Protein AF-A0AAV2RDG3-F1 (afdb_monomer)

Structure (mmCIF, N/CA/C/O backbone):
data_AF-A0AAV2RDG3-F1
#
_entry.id   AF-A0AAV2RDG3-F1
#
loop_
_atom_site.group_PDB
_atom_site.id
_atom_site.type_symbol
_atom_site.label_atom_id
_atom_site.label_alt_id
_atom_site.label_comp_id
_atom_site.label_asym_id
_atom_site.label_entity_id
_atom_site.label_seq_id
_atom_site.pdbx_PDB_ins_code
_atom_site.Cartn_x
_atom_site.Cartn_y
_atom_site.Cartn_z
_atom_site.occupancy
_atom_site.B_iso_or_equ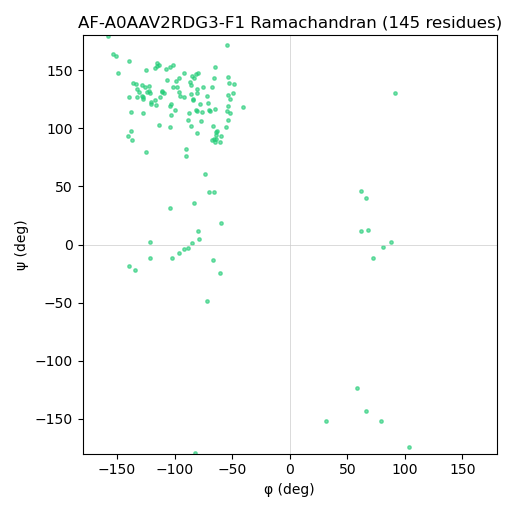iv
_atom_site.auth_seq_id
_atom_site.auth_comp_id
_atom_site.auth_asym_id
_atom_site.auth_atom_id
_atom_site.pdbx_PDB_model_num
ATOM 1 N N . ALA A 1 1 ? -19.981 11.344 8.506 1.00 60.53 1 ALA A N 1
ATOM 2 C CA . ALA A 1 1 ? -18.794 11.373 9.383 1.00 60.53 1 ALA A CA 1
ATOM 3 C C . ALA A 1 1 ? -17.659 12.028 8.612 1.00 60.53 1 ALA A C 1
ATOM 5 O O . ALA A 1 1 ? -17.519 11.731 7.431 1.00 60.53 1 ALA A O 1
ATOM 6 N N . ILE A 1 2 ? -16.917 12.947 9.229 1.00 52.47 2 ILE A N 1
ATOM 7 C CA . ILE A 1 2 ? -15.730 13.548 8.608 1.00 52.47 2 ILE A CA 1
ATOM 8 C C . ILE A 1 2 ? -14.665 12.451 8.560 1.00 52.47 2 ILE A C 1
ATOM 10 O O . ILE A 1 2 ? -14.271 11.947 9.609 1.00 52.47 2 ILE A O 1
ATOM 14 N N . LYS A 1 3 ? -14.255 12.039 7.359 1.00 72.75 3 LYS A N 1
ATOM 15 C CA . LYS A 1 3 ? -13.116 11.135 7.189 1.00 72.75 3 LYS A CA 1
ATOM 16 C C . LYS A 1 3 ? -11.847 11.956 7.354 1.00 72.75 3 LYS A C 1
ATOM 18 O O . LYS A 1 3 ? -11.656 12.937 6.638 1.00 72.75 3 LYS A O 1
ATOM 23 N N . PHE A 1 4 ? -11.017 11.591 8.323 1.00 73.50 4 PHE A N 1
ATOM 24 C CA . PHE A 1 4 ? -9.703 12.195 8.475 1.00 73.50 4 PHE A CA 1
ATOM 25 C C . PHE A 1 4 ? -8.723 11.413 7.607 1.00 73.50 4 PHE A C 1
ATOM 27 O O . PHE A 1 4 ? -8.480 10.234 7.867 1.00 73.50 4 PHE A O 1
ATOM 34 N N . THR A 1 5 ? -8.204 12.064 6.566 1.00 86.06 5 THR A N 1
ATOM 35 C CA . THR A 1 5 ? -7.186 11.482 5.693 1.00 86.06 5 THR A CA 1
ATOM 36 C C . THR A 1 5 ? -5.836 12.095 6.021 1.00 86.06 5 THR A C 1
ATOM 38 O O . THR A 1 5 ? -5.649 13.304 5.882 1.00 86.06 5 THR A O 1
ATOM 41 N N . ARG A 1 6 ? -4.886 11.261 6.444 1.00 87.94 6 ARG A N 1
ATOM 42 C CA . ARG A 1 6 ? -3.472 11.646 6.555 1.00 87.94 6 ARG A CA 1
ATOM 43 C C . ARG A 1 6 ? -2.731 11.141 5.331 1.00 87.94 6 ARG A C 1
ATOM 45 O O . ARG A 1 6 ? -2.985 10.023 4.895 1.00 87.94 6 ARG A O 1
ATOM 52 N N . GLU A 1 7 ? -1.804 11.932 4.808 1.00 88.38 7 GLU A N 1
ATOM 53 C CA . GLU A 1 7 ? -0.936 11.512 3.707 1.00 88.38 7 GLU A CA 1
ATOM 54 C C . GLU A 1 7 ? 0.499 11.350 4.209 1.00 88.38 7 GLU A C 1
ATOM 56 O O . GLU A 1 7 ? 1.021 12.203 4.928 1.00 88.38 7 GLU A O 1
ATOM 61 N N . LEU A 1 8 ? 1.111 10.220 3.868 1.00 86.50 8 LEU A N 1
ATOM 62 C CA . LEU A 1 8 ? 2.479 9.868 4.213 1.00 86.50 8 LEU A CA 1
ATOM 63 C C . LEU A 1 8 ? 3.263 9.623 2.925 1.00 86.50 8 LEU A C 1
ATOM 65 O O . LEU A 1 8 ? 2.845 8.856 2.056 1.00 86.50 8 LEU A O 1
ATOM 69 N N . TYR A 1 9 ? 4.428 10.251 2.829 1.00 83.75 9 TYR A N 1
ATOM 70 C CA . TYR A 1 9 ? 5.301 10.148 1.667 1.00 83.75 9 TYR A CA 1
ATOM 71 C C . TYR A 1 9 ? 6.491 9.239 1.967 1.00 83.75 9 TYR A C 1
ATOM 73 O O . TYR A 1 9 ? 6.940 9.156 3.113 1.00 83.75 9 TYR A O 1
ATOM 81 N N . CYS A 1 10 ? 7.037 8.617 0.920 1.00 77.44 10 CYS A N 1
ATOM 82 C CA . CYS A 1 10 ? 8.238 7.766 0.928 1.00 77.44 10 CYS A CA 1
ATOM 83 C C . CYS A 1 10 ? 9.549 8.556 1.161 1.00 77.44 10 CYS A C 1
ATOM 85 O O . CYS A 1 10 ? 10.535 8.414 0.451 1.00 77.44 10 CYS A O 1
ATOM 87 N N . LEU A 1 11 ? 9.520 9.459 2.132 1.00 69.88 11 LEU A N 1
ATOM 88 C CA . LEU A 1 11 ? 10.647 10.235 2.656 1.00 69.88 11 LEU A CA 1
ATOM 89 C C . LEU A 1 11 ? 10.557 10.340 4.183 1.00 69.88 11 LEU A C 1
ATOM 91 O O . LEU A 1 11 ? 11.546 10.632 4.849 1.00 69.88 11 LEU A O 1
ATOM 95 N N . ALA A 1 12 ? 9.370 10.096 4.747 1.00 60.62 12 ALA A N 1
ATOM 96 C CA . ALA A 1 12 ? 9.211 9.871 6.166 1.00 60.62 12 ALA A CA 1
ATOM 97 C C . ALA A 1 12 ? 9.587 8.413 6.457 1.00 60.62 12 ALA A C 1
ATOM 99 O O . ALA A 1 12 ? 9.072 7.510 5.803 1.00 60.62 12 ALA A O 1
ATOM 100 N N . ASN A 1 13 ? 10.439 8.194 7.456 1.00 65.56 13 ASN A N 1
ATOM 101 C CA . ASN A 1 13 ? 10.487 6.934 8.195 1.00 65.56 13 ASN A CA 1
ATOM 102 C C . ASN A 1 13 ? 9.521 7.082 9.373 1.00 65.56 13 ASN A C 1
ATOM 104 O O . ASN A 1 13 ? 9.954 7.505 10.447 1.00 65.56 13 ASN A O 1
ATOM 108 N N . PRO A 1 14 ? 8.205 6.874 9.195 1.00 69.31 14 PRO A N 1
ATOM 109 C CA . PRO A 1 14 ? 7.313 6.940 10.329 1.00 69.31 14 PRO A CA 1
ATOM 110 C C . PRO A 1 14 ? 7.609 5.763 11.257 1.00 69.31 14 PRO A C 1
ATOM 112 O O . PRO A 1 14 ? 7.710 4.614 10.821 1.00 69.31 14 PRO A O 1
ATOM 115 N N . ASP A 1 15 ? 7.676 6.052 12.555 1.00 78.75 15 ASP A N 1
ATOM 116 C CA . ASP A 1 15 ? 7.453 5.038 13.580 1.00 78.75 15 ASP A CA 1
ATOM 117 C C . ASP A 1 15 ? 6.097 4.343 13.351 1.00 78.75 15 ASP A C 1
ATOM 119 O O . ASP A 1 15 ? 5.283 4.769 12.526 1.00 78.75 15 ASP A O 1
ATOM 123 N N . ASN A 1 16 ? 5.828 3.280 14.112 1.00 89.88 16 ASN A N 1
ATOM 124 C CA . ASN A 1 16 ? 4.566 2.537 14.061 1.00 89.88 16 ASN A CA 1
ATOM 125 C C . ASN A 1 16 ? 3.338 3.458 13.916 1.00 89.88 16 ASN A C 1
ATOM 127 O O . ASN A 1 16 ? 3.027 4.274 14.787 1.00 89.88 16 ASN A O 1
ATOM 131 N N . ILE A 1 17 ? 2.613 3.286 12.817 1.00 93.50 17 ILE A N 1
ATOM 132 C CA . ILE A 1 17 ? 1.436 4.061 12.456 1.00 93.50 17 ILE A CA 1
ATOM 133 C C . ILE A 1 17 ? 0.224 3.387 13.081 1.00 93.50 17 ILE A C 1
ATOM 135 O O . ILE A 1 17 ? -0.224 2.334 12.627 1.00 93.50 17 ILE A O 1
ATOM 139 N N . ILE A 1 18 ? -0.326 4.004 14.120 1.00 94.56 18 ILE A N 1
ATOM 140 C CA . ILE A 1 18 ? -1.552 3.510 14.745 1.00 94.56 18 ILE A CA 1
ATOM 141 C C . ILE A 1 18 ? -2.759 3.983 13.933 1.00 94.56 18 ILE A C 1
ATOM 143 O O . ILE A 1 18 ? -3.020 5.183 13.874 1.00 94.56 18 ILE A O 1
ATOM 147 N N . LEU A 1 19 ? -3.500 3.046 13.343 1.00 93.62 19 LEU A N 1
ATOM 148 C CA . LEU A 1 19 ? -4.769 3.310 12.665 1.00 93.62 19 LEU A CA 1
ATOM 149 C C . LEU A 1 19 ? -5.923 3.286 13.671 1.00 93.62 19 LEU A C 1
ATOM 151 O O . LEU A 1 19 ? -6.071 2.334 14.442 1.00 93.62 19 LEU A O 1
ATOM 155 N N . ASN A 1 20 ? -6.759 4.324 13.650 1.00 91.94 20 ASN A N 1
ATOM 156 C CA . ASN A 1 20 ? -7.977 4.396 14.457 1.00 91.94 20 ASN A CA 1
ATOM 157 C C . ASN A 1 20 ? -9.230 4.079 13.619 1.00 91.94 20 ASN A C 1
ATOM 159 O O . ASN A 1 20 ? -9.237 4.309 12.408 1.00 91.94 20 ASN A O 1
ATOM 163 N N . PRO A 1 21 ? -10.327 3.594 14.235 1.00 90.06 21 PRO A N 1
ATOM 164 C CA . PRO A 1 21 ? -11.593 3.413 13.527 1.00 90.06 21 PRO A CA 1
ATOM 165 C C . PRO A 1 21 ? -12.059 4.699 12.832 1.00 90.06 21 PRO A C 1
ATOM 167 O O . PRO A 1 21 ? -12.136 5.755 13.458 1.00 90.06 21 PRO A O 1
ATOM 170 N N . GLY A 1 22 ? -12.379 4.599 11.539 1.00 88.19 22 GLY A N 1
ATOM 171 C CA . GLY A 1 22 ? -12.804 5.733 10.708 1.00 88.19 22 GLY A CA 1
ATOM 172 C C . GLY A 1 22 ? -11.670 6.610 10.158 1.00 88.19 22 GLY A C 1
ATOM 173 O O . GLY A 1 22 ? -11.956 7.541 9.404 1.00 88.19 22 GLY A O 1
ATOM 174 N N . GLU A 1 23 ? -10.413 6.322 10.504 1.00 92.06 23 GLU A N 1
ATOM 175 C CA . GLU A 1 23 ? -9.233 6.956 9.914 1.00 92.06 23 GLU A CA 1
ATOM 176 C C . GLU A 1 23 ? -8.854 6.271 8.596 1.00 92.06 23 GLU A C 1
ATOM 178 O O . GLU A 1 23 ? -8.947 5.048 8.457 1.00 92.06 23 GLU A O 1
ATOM 183 N N . GLU A 1 24 ? -8.394 7.072 7.638 1.00 93.88 24 GLU A N 1
ATOM 184 C CA . GLU A 1 24 ? -7.782 6.590 6.405 1.00 93.88 24 GLU A CA 1
ATOM 185 C C . GLU A 1 24 ? -6.388 7.205 6.285 1.00 93.88 24 GLU A C 1
ATOM 187 O O . GLU A 1 24 ? -6.203 8.414 6.436 1.00 93.88 24 GLU A O 1
ATOM 192 N N . ILE A 1 25 ? -5.387 6.378 6.004 1.00 94.06 25 ILE A N 1
ATOM 193 C CA . ILE A 1 25 ? -4.023 6.846 5.780 1.00 94.06 25 ILE A CA 1
ATOM 194 C C . ILE A 1 25 ? -3.642 6.521 4.353 1.00 94.06 25 ILE A C 1
ATOM 196 O O . ILE A 1 25 ? -3.622 5.362 3.944 1.00 94.06 25 ILE A O 1
ATOM 200 N N . ARG A 1 26 ? -3.322 7.561 3.597 1.00 93.44 26 ARG A N 1
ATOM 201 C CA . ARG A 1 26 ? -2.815 7.441 2.244 1.00 93.44 26 ARG A CA 1
ATOM 202 C C . ARG A 1 26 ? -1.293 7.411 2.280 1.00 93.44 26 ARG A C 1
ATOM 204 O O . ARG A 1 26 ? -0.673 8.296 2.859 1.00 93.44 26 ARG A O 1
ATOM 211 N N . ILE A 1 27 ? -0.699 6.405 1.656 1.00 91.56 27 ILE A N 1
ATOM 212 C CA . ILE A 1 27 ? 0.741 6.320 1.410 1.00 91.56 27 ILE A CA 1
ATOM 213 C C . ILE A 1 27 ? 0.994 6.479 -0.085 1.00 91.56 27 ILE A C 1
ATOM 215 O O . ILE A 1 27 ? 0.324 5.843 -0.905 1.00 91.56 27 ILE A O 1
ATOM 219 N N . THR A 1 28 ? 1.946 7.334 -0.448 1.00 88.19 28 THR A N 1
ATOM 220 C CA . THR A 1 28 ? 2.290 7.573 -1.853 1.00 88.19 28 THR A CA 1
ATOM 221 C C . THR A 1 28 ? 3.795 7.695 -2.047 1.00 88.19 28 THR A C 1
ATOM 223 O O . THR A 1 28 ? 4.549 8.071 -1.142 1.00 88.19 28 THR A O 1
ATOM 226 N N . THR A 1 29 ? 4.242 7.452 -3.276 1.00 82.25 29 THR A N 1
ATOM 227 C CA . THR A 1 29 ? 5.532 7.985 -3.723 1.00 82.25 29 THR A CA 1
ATOM 228 C C . THR A 1 29 ? 5.464 9.519 -3.777 1.00 82.25 29 THR A C 1
ATOM 230 O O . THR A 1 29 ? 4.415 10.073 -4.133 1.00 82.25 29 THR A O 1
ATOM 233 N N . PRO A 1 30 ? 6.535 10.243 -3.423 1.00 69.06 30 PRO A N 1
ATOM 234 C CA . PRO A 1 30 ? 6.631 11.673 -3.684 1.00 69.06 30 PRO A CA 1
ATOM 235 C C . PRO A 1 30 ? 6.393 11.976 -5.171 1.00 69.06 30 PRO A C 1
ATOM 237 O O . PRO A 1 30 ? 6.735 11.181 -6.041 1.00 69.06 30 PRO A O 1
ATOM 240 N N . GLY A 1 31 ? 5.748 13.104 -5.481 1.00 61.88 31 GLY A N 1
ATOM 241 C CA . GLY A 1 31 ? 5.472 13.498 -6.874 1.00 61.88 31 GLY A CA 1
ATOM 242 C C . GLY A 1 31 ? 4.462 12.614 -7.620 1.00 61.88 31 GLY A C 1
ATOM 243 O O . GLY A 1 31 ? 4.325 12.701 -8.841 1.00 61.88 31 GLY A O 1
ATOM 244 N N . TYR A 1 32 ? 3.736 11.750 -6.913 1.00 61.19 32 TYR A N 1
ATOM 245 C CA . TYR A 1 32 ? 2.685 10.923 -7.491 1.00 61.19 32 TYR A CA 1
ATOM 246 C C . TYR A 1 32 ? 1.671 11.778 -8.298 1.00 61.19 32 TYR A C 1
ATOM 248 O O . TYR A 1 32 ? 1.112 12.748 -7.788 1.00 61.19 32 TYR A O 1
ATOM 256 N N . LYS A 1 33 ? 1.464 11.420 -9.579 1.00 55.34 33 LYS A N 1
ATOM 257 C CA . LYS A 1 33 ? 0.729 12.146 -10.654 1.00 55.34 33 LYS A CA 1
ATOM 258 C C . LYS A 1 33 ? 1.382 13.399 -11.260 1.00 55.34 33 LYS A C 1
ATOM 260 O O . LYS A 1 33 ? 0.916 13.832 -12.311 1.00 55.34 33 LYS A O 1
ATOM 265 N N . THR A 1 34 ? 2.456 13.951 -10.694 1.00 50.44 34 THR A N 1
ATOM 266 C CA . THR A 1 34 ? 3.218 15.054 -11.320 1.00 50.44 34 THR A CA 1
ATOM 267 C C . THR A 1 34 ? 4.447 14.578 -12.103 1.00 50.44 34 THR A C 1
ATOM 269 O O . THR A 1 34 ? 5.050 15.369 -12.829 1.00 50.44 34 THR A O 1
ATOM 272 N N . TYR A 1 35 ? 4.787 13.285 -12.027 1.00 47.66 35 TYR A N 1
ATOM 273 C CA . TYR A 1 35 ? 5.837 12.658 -12.834 1.00 47.66 35 TYR A CA 1
ATOM 274 C C . TYR A 1 35 ? 5.464 12.603 -14.329 1.00 47.66 35 TYR A C 1
ATOM 276 O O . TYR A 1 35 ? 4.896 11.635 -14.829 1.00 47.66 35 TYR A O 1
ATOM 284 N N . SER A 1 36 ? 5.838 13.654 -15.061 1.00 41.22 36 SER A N 1
ATOM 285 C CA . SER A 1 36 ? 6.340 13.512 -16.429 1.00 41.22 36 SER A CA 1
ATOM 286 C C . SER A 1 36 ? 7.772 13.002 -16.300 1.00 41.22 36 SER A C 1
ATOM 288 O O . SER A 1 36 ? 8.612 13.706 -15.740 1.00 41.22 36 SER A O 1
ATOM 290 N N . ALA A 1 37 ? 8.036 11.778 -16.751 1.00 38.75 37 ALA A N 1
ATOM 291 C CA . ALA A 1 37 ? 9.267 11.006 -16.548 1.00 38.75 37 ALA A CA 1
ATOM 292 C C . ALA A 1 37 ? 10.577 11.638 -17.091 1.00 38.75 37 ALA A C 1
ATOM 294 O O . ALA A 1 37 ? 11.559 10.941 -17.290 1.00 38.75 37 ALA A O 1
ATOM 295 N N . VAL A 1 38 ? 10.633 12.945 -17.372 1.00 37.81 38 VAL A N 1
ATOM 296 C CA . VAL A 1 38 ? 11.776 13.559 -18.071 1.00 37.81 38 VAL A CA 1
ATOM 297 C C . VAL A 1 38 ? 12.280 14.871 -17.449 1.00 37.81 38 VAL A C 1
ATOM 299 O O . VAL A 1 38 ? 13.434 15.223 -17.669 1.00 37.81 38 VAL A O 1
ATOM 302 N N . THR A 1 39 ? 11.499 15.618 -16.656 1.00 33.62 39 THR A N 1
ATOM 303 C CA . THR A 1 39 ? 11.820 17.056 -16.449 1.00 33.62 39 THR A CA 1
ATOM 304 C C . THR A 1 39 ? 12.080 17.555 -15.031 1.00 33.62 39 THR A C 1
ATOM 306 O O . THR A 1 39 ? 12.375 18.735 -14.871 1.00 33.62 39 THR A O 1
ATOM 309 N N . ALA A 1 40 ? 12.068 16.715 -14.002 1.00 37.81 40 ALA A N 1
ATOM 310 C CA . ALA A 1 40 ? 12.541 17.133 -12.682 1.00 37.81 40 ALA A CA 1
ATOM 311 C C . ALA A 1 40 ? 13.581 16.130 -12.207 1.00 37.81 40 ALA A C 1
ATOM 313 O O . ALA A 1 40 ? 13.250 14.973 -11.985 1.00 37.81 40 ALA A O 1
ATOM 314 N N . GLY A 1 41 ? 14.838 16.557 -12.082 1.00 40.44 41 GLY A N 1
ATOM 315 C CA . GLY A 1 41 ? 15.978 15.737 -11.663 1.00 40.44 41 GLY A CA 1
ATOM 316 C C . GLY A 1 41 ? 15.916 15.232 -10.214 1.00 40.44 41 GLY A C 1
ATOM 317 O O . GLY A 1 41 ? 16.920 15.301 -9.506 1.00 40.44 41 GLY A O 1
ATOM 318 N N . ASN A 1 42 ? 14.768 14.719 -9.770 1.00 42.44 42 ASN A N 1
ATOM 319 C CA . ASN A 1 42 ? 14.576 14.070 -8.485 1.00 42.44 42 ASN A CA 1
ATOM 320 C C . ASN A 1 42 ? 14.941 12.591 -8.600 1.00 42.44 42 ASN A C 1
ATOM 322 O O . ASN A 1 42 ? 14.221 11.756 -9.134 1.00 42.44 42 ASN A O 1
ATOM 326 N N . ARG A 1 43 ? 16.137 12.308 -8.096 1.00 50.78 43 ARG A N 1
ATOM 327 C CA . ARG A 1 43 ? 16.806 11.012 -8.051 1.00 50.78 43 ARG A CA 1
ATOM 328 C C . ARG A 1 43 ? 16.186 10.084 -6.992 1.00 50.78 43 ARG A C 1
ATOM 330 O O . ARG A 1 43 ? 16.899 9.654 -6.095 1.00 50.78 43 ARG A O 1
ATOM 337 N N . GLU A 1 44 ? 14.905 9.730 -7.083 1.00 56.12 44 GLU A N 1
ATOM 338 C CA . GLU A 1 44 ? 14.297 8.686 -6.215 1.00 56.12 44 GLU A CA 1
ATOM 339 C C . GLU A 1 44 ? 14.551 7.262 -6.739 1.00 56.12 44 GLU A C 1
ATOM 341 O O . GLU A 1 44 ? 13.742 6.335 -6.658 1.00 56.12 44 GLU A O 1
ATOM 346 N N . TYR A 1 45 ? 15.736 7.110 -7.304 1.00 66.19 45 TYR A N 1
ATOM 347 C CA . TYR A 1 45 ? 16.329 5.865 -7.717 1.00 66.19 45 TYR A CA 1
ATOM 348 C C . TYR A 1 45 ? 16.922 5.186 -6.485 1.00 66.19 45 TYR A C 1
ATOM 350 O O . TYR A 1 45 ? 17.660 5.824 -5.738 1.00 66.19 45 TYR A O 1
ATOM 358 N N . ASN A 1 46 ? 16.665 3.886 -6.309 1.00 75.06 46 ASN A N 1
ATOM 359 C CA . ASN A 1 46 ? 17.154 3.121 -5.155 1.00 75.06 46 ASN A CA 1
ATOM 360 C C . ASN A 1 46 ? 16.546 3.572 -3.810 1.00 75.06 46 ASN A C 1
ATOM 362 O O . ASN 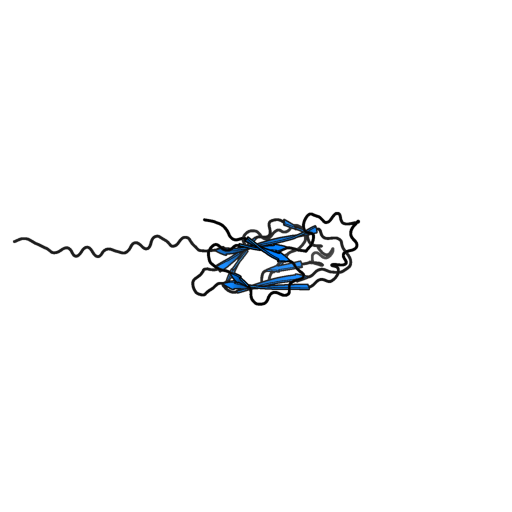A 1 46 ? 17.241 3.643 -2.795 1.00 75.06 46 ASN A O 1
ATOM 366 N N . THR A 1 47 ? 15.249 3.876 -3.807 1.00 80.00 47 THR A N 1
ATOM 367 C CA . THR A 1 47 ? 14.508 4.236 -2.596 1.00 80.00 47 THR A CA 1
ATOM 368 C C . THR A 1 47 ? 13.990 2.977 -1.902 1.00 80.00 47 THR A C 1
ATOM 370 O O . THR A 1 47 ? 13.513 2.042 -2.548 1.00 80.00 47 THR A O 1
ATOM 373 N N . SER A 1 48 ? 14.070 2.962 -0.572 1.00 87.38 48 SER A N 1
ATOM 374 C CA . SER A 1 48 ? 13.460 1.947 0.288 1.00 87.38 48 SER A CA 1
ATOM 375 C C . SER A 1 48 ? 12.631 2.658 1.346 1.00 87.38 48 SER A C 1
ATOM 377 O O . SER A 1 48 ? 13.164 3.518 2.043 1.00 87.38 48 SER A O 1
ATOM 379 N N . CYS A 1 49 ? 11.353 2.311 1.457 1.00 88.62 49 CYS A N 1
ATOM 380 C CA . CYS A 1 49 ? 10.453 2.877 2.459 1.00 88.62 49 CYS A CA 1
ATOM 381 C C . CYS A 1 49 ? 9.666 1.777 3.129 1.00 88.62 49 CYS A C 1
ATOM 383 O O . CYS A 1 49 ? 9.146 0.898 2.446 1.00 88.62 49 CYS A O 1
ATOM 385 N N . ASP A 1 50 ? 9.522 1.890 4.440 1.00 91.31 50 ASP A N 1
ATOM 386 C CA . ASP A 1 50 ? 8.817 0.918 5.253 1.00 91.31 50 ASP A CA 1
ATOM 387 C C . ASP A 1 50 ? 7.776 1.650 6.110 1.00 91.31 50 ASP A C 1
ATOM 389 O O . ASP A 1 50 ? 8.080 2.619 6.807 1.00 91.31 50 ASP A O 1
ATOM 393 N N . TRP A 1 51 ? 6.530 1.190 6.051 1.00 93.44 51 TRP A N 1
ATOM 3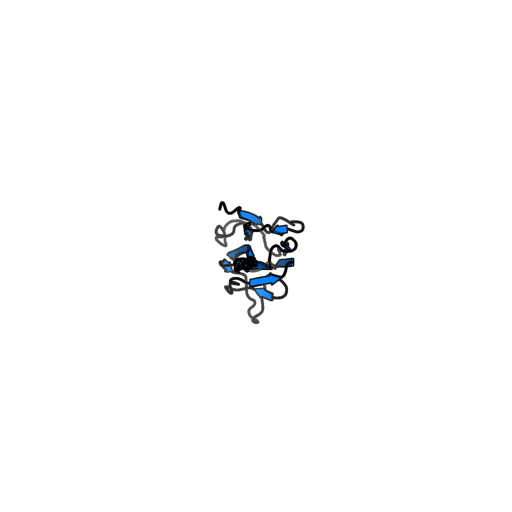94 C CA . TRP A 1 51 ? 5.423 1.672 6.869 1.00 93.44 51 TRP A CA 1
ATOM 395 C C . TRP A 1 51 ? 4.882 0.509 7.689 1.00 93.44 51 TRP A C 1
ATOM 397 O O . TRP A 1 51 ? 4.414 -0.486 7.139 1.00 93.44 51 TRP A O 1
ATOM 407 N N . ASN A 1 52 ? 4.906 0.653 9.010 1.00 94.69 52 ASN A N 1
ATOM 408 C CA . ASN A 1 52 ? 4.380 -0.349 9.929 1.00 94.69 52 ASN A CA 1
ATOM 409 C C . ASN A 1 52 ? 3.041 0.125 10.482 1.00 94.69 52 ASN A C 1
ATOM 411 O O . ASN A 1 52 ? 2.999 0.970 11.371 1.00 94.69 52 ASN A O 1
ATOM 415 N N . PHE A 1 53 ? 1.943 -0.401 9.952 1.00 95.38 53 PHE A N 1
ATOM 416 C CA . PHE A 1 53 ? 0.600 -0.117 10.439 1.00 95.38 53 PHE A CA 1
ATOM 417 C C . PHE A 1 53 ? 0.235 -1.049 11.587 1.00 95.38 53 PHE A C 1
ATOM 419 O O . PHE A 1 53 ? 0.457 -2.257 11.515 1.00 95.38 53 PHE A O 1
ATOM 426 N N . LYS A 1 54 ? -0.388 -0.494 12.625 1.00 96.19 54 LYS A N 1
ATOM 427 C CA . LYS A 1 54 ? -0.961 -1.252 13.737 1.00 96.19 54 LYS A CA 1
ATOM 428 C C . LYS A 1 54 ? -2.385 -0.791 14.007 1.00 96.19 54 LYS A C 1
ATOM 430 O O . LYS A 1 54 ? -2.652 0.402 14.135 1.00 96.19 54 LYS A O 1
ATOM 435 N N . ALA A 1 55 ? -3.295 -1.743 14.110 1.00 94.56 55 ALA A N 1
ATOM 436 C CA . ALA A 1 55 ? -4.637 -1.531 14.610 1.00 94.56 55 ALA A CA 1
ATOM 437 C C . ALA A 1 55 ? -4.596 -1.491 16.141 1.00 94.56 55 ALA A C 1
ATOM 439 O O . ALA A 1 55 ? -3.801 -2.188 16.778 1.00 94.56 55 ALA A O 1
ATOM 440 N N . LYS A 1 56 ? -5.481 -0.706 16.757 1.00 90.56 56 LYS A N 1
ATOM 441 C CA . LYS A 1 56 ? -5.719 -0.842 18.199 1.00 90.56 56 LYS A CA 1
ATOM 442 C C . LYS A 1 56 ? -6.341 -2.215 18.501 1.00 90.56 56 LYS A C 1
ATOM 444 O O . LYS A 1 56 ? -7.053 -2.749 17.642 1.00 90.56 56 LYS A O 1
ATOM 449 N N . PRO A 1 57 ? -6.138 -2.772 19.707 1.00 86.75 57 PRO A N 1
ATOM 450 C CA . PRO A 1 57 ? -6.881 -3.952 20.141 1.00 86.75 57 PRO A CA 1
ATOM 451 C C . PRO A 1 57 ? -8.385 -3.772 19.894 1.00 86.75 57 PRO A C 1
ATOM 453 O O . PRO A 1 57 ? -8.913 -2.676 20.084 1.00 86.75 57 PRO A O 1
ATOM 456 N N . ASP A 1 58 ? -9.039 -4.825 19.405 1.00 86.56 58 ASP A N 1
ATOM 457 C CA . ASP A 1 58 ? -10.485 -4.884 19.137 1.00 86.56 58 ASP A CA 1
ATOM 458 C C . ASP A 1 58 ? -11.026 -3.890 18.086 1.00 86.56 58 ASP A C 1
ATOM 460 O O . ASP A 1 58 ? -12.237 -3.735 17.939 1.00 86.56 58 ASP A O 1
ATOM 464 N N . SER A 1 59 ? -10.153 -3.224 17.320 1.00 88.81 59 SER A N 1
ATOM 465 C CA . SER A 1 59 ? -10.562 -2.215 16.323 1.00 88.81 59 SER A CA 1
ATOM 466 C C . SER A 1 59 ? -10.792 -2.757 14.903 1.00 88.81 59 SER A C 1
ATOM 468 O O . SER A 1 59 ? -11.252 -2.018 14.032 1.00 88.81 59 SER A O 1
ATOM 470 N N . GLY A 1 60 ? -10.533 -4.049 14.685 1.00 90.81 60 GLY A N 1
ATOM 471 C CA . GLY A 1 60 ? -10.688 -4.736 13.401 1.00 90.81 60 GLY A CA 1
ATOM 472 C C . GLY A 1 60 ? -9.362 -4.995 12.684 1.00 90.81 60 GLY A C 1
ATOM 473 O O . GLY A 1 60 ? -8.283 -4.758 13.228 1.00 90.81 60 GLY A O 1
ATOM 474 N N . ASN A 1 61 ? -9.461 -5.507 11.456 1.00 94.88 61 ASN A N 1
ATOM 475 C CA . ASN A 1 61 ? -8.294 -5.811 10.631 1.00 94.88 61 ASN A CA 1
ATOM 476 C C . ASN A 1 61 ? -7.921 -4.621 9.748 1.00 94.88 61 ASN A C 1
ATOM 478 O O . ASN A 1 61 ? -8.792 -3.896 9.266 1.00 94.88 61 ASN A O 1
ATOM 482 N N . ILE A 1 62 ? -6.635 -4.449 9.465 1.00 95.69 62 ILE A N 1
ATOM 483 C CA . ILE A 1 62 ? -6.169 -3.433 8.522 1.00 95.69 62 ILE A CA 1
ATOM 484 C C . ILE A 1 62 ? -6.474 -3.913 7.105 1.00 95.69 62 ILE A C 1
ATOM 486 O O . ILE A 1 62 ? -6.251 -5.068 6.759 1.00 95.69 62 ILE A O 1
ATOM 490 N N . THR A 1 63 ? -6.994 -3.029 6.265 1.00 95.81 63 THR A N 1
ATOM 491 C CA . THR A 1 63 ? -7.183 -3.265 4.835 1.00 95.81 63 THR A CA 1
ATOM 492 C C . THR A 1 63 ? -6.449 -2.203 4.046 1.00 95.81 63 THR A C 1
ATOM 494 O O . THR A 1 63 ? -6.499 -1.021 4.384 1.00 95.81 63 THR A O 1
ATOM 497 N N . ILE A 1 64 ? -5.757 -2.636 2.996 1.00 95.69 64 ILE A N 1
ATOM 498 C CA . ILE A 1 64 ? -4.993 -1.765 2.110 1.00 95.69 64 ILE A CA 1
ATOM 499 C C . ILE A 1 64 ? -5.501 -1.929 0.686 1.00 95.69 64 ILE A C 1
ATOM 501 O O . ILE A 1 64 ? -5.654 -3.042 0.183 1.00 95.69 64 ILE A O 1
ATOM 505 N N . THR A 1 65 ? -5.749 -0.804 0.026 1.00 94.75 65 THR A N 1
ATOM 506 C CA . THR A 1 65 ? -6.101 -0.756 -1.392 1.00 94.75 65 THR A CA 1
ATOM 507 C C . THR A 1 65 ? -5.156 0.178 -2.122 1.00 94.75 65 THR A C 1
ATOM 509 O O . THR A 1 65 ? -4.887 1.272 -1.638 1.00 94.75 65 THR A O 1
ATOM 512 N N . CYS A 1 66 ? -4.669 -0.228 -3.287 1.00 93.38 66 CYS A N 1
ATOM 513 C CA . CYS A 1 66 ? -3.773 0.571 -4.116 1.00 93.38 66 CYS A CA 1
ATOM 514 C C . CYS A 1 66 ? -4.381 0.696 -5.514 1.00 93.38 66 CYS A C 1
ATOM 516 O O . CYS A 1 66 ? -3.989 -0.058 -6.396 1.00 93.38 66 CYS A O 1
ATOM 518 N N . PRO A 1 67 ? -5.366 1.590 -5.719 1.00 89.88 67 PRO A N 1
ATOM 519 C CA . PRO A 1 67 ? -6.067 1.708 -7.002 1.00 89.88 67 PRO A CA 1
ATOM 520 C C . PRO A 1 67 ? -5.181 2.216 -8.141 1.00 89.88 67 PRO A C 1
ATOM 522 O O . PRO A 1 67 ? -5.592 2.175 -9.290 1.00 89.88 67 PRO A O 1
ATOM 525 N N . ASP A 1 68 ? -4.006 2.744 -7.813 1.00 88.19 68 ASP A N 1
ATOM 526 C CA . ASP A 1 68 ? -3.066 3.266 -8.779 1.00 88.19 68 ASP A CA 1
ATOM 527 C C . ASP A 1 68 ? -1.653 2.807 -8.384 1.00 88.19 68 ASP A C 1
ATOM 529 O O . ASP A 1 68 ? -0.960 3.490 -7.620 1.00 88.19 68 ASP A O 1
ATOM 533 N N . LEU A 1 69 ? -1.224 1.646 -8.875 1.00 89.31 69 LEU A N 1
ATOM 534 C CA . LEU A 1 69 ? 0.131 1.129 -8.726 1.00 89.31 69 LEU A CA 1
ATOM 535 C C . LEU A 1 69 ? 0.744 0.925 -10.111 1.00 89.31 69 LEU A C 1
ATOM 537 O O . LEU A 1 69 ? 0.228 0.192 -10.951 1.00 89.31 69 LEU A O 1
ATOM 541 N N . TYR A 1 70 ? 1.878 1.579 -10.360 1.00 89.75 70 TYR A N 1
ATOM 542 C CA . TYR A 1 70 ? 2.658 1.319 -11.559 1.00 89.75 70 TYR A CA 1
ATOM 543 C C . TYR A 1 70 ? 4.156 1.342 -11.272 1.00 89.75 70 TYR A C 1
ATOM 545 O O . TYR A 1 70 ? 4.811 2.385 -11.315 1.00 89.75 70 TYR A O 1
ATOM 553 N N . LEU A 1 71 ? 4.680 0.148 -10.994 1.00 88.56 71 LEU A N 1
ATOM 554 C CA . LEU A 1 71 ? 6.086 -0.107 -10.681 1.00 88.56 71 LEU A CA 1
ATOM 555 C C . LEU A 1 71 ? 6.731 -0.983 -11.759 1.00 88.56 71 LEU A C 1
ATOM 557 O O . LEU A 1 71 ? 6.043 -1.729 -12.457 1.00 88.56 71 LEU A O 1
ATOM 561 N N . HIS A 1 72 ? 8.052 -0.920 -11.896 1.00 88.19 72 HIS A N 1
ATOM 562 C CA . HIS A 1 72 ? 8.764 -1.637 -12.943 1.00 88.19 72 HIS A CA 1
ATOM 563 C C . HIS A 1 72 ? 8.778 -3.153 -12.688 1.00 88.19 72 HIS A C 1
ATOM 565 O O . HIS A 1 72 ? 9.289 -3.639 -11.675 1.00 88.19 72 HIS A O 1
ATOM 571 N N . SER A 1 73 ? 8.240 -3.913 -13.639 1.00 90.25 73 SER A N 1
ATOM 572 C CA . SER A 1 73 ? 8.394 -5.368 -13.695 1.00 90.25 73 SER A CA 1
ATOM 573 C C . SER A 1 73 ? 9.698 -5.737 -14.396 1.00 90.25 73 SER A C 1
ATOM 575 O O . SER A 1 73 ? 10.106 -5.078 -15.348 1.00 90.25 73 SER A O 1
ATOM 577 N N . SER A 1 74 ? 10.331 -6.814 -13.947 1.00 87.88 74 SER A N 1
ATOM 578 C CA . SER A 1 74 ? 11.532 -7.360 -14.572 1.00 87.88 74 SER A CA 1
ATOM 579 C C . SER A 1 74 ? 11.169 -8.226 -15.796 1.00 87.88 74 SER A C 1
ATOM 581 O O . SER A 1 74 ? 10.133 -8.898 -15.772 1.00 87.88 74 SER A O 1
ATOM 583 N N . PRO A 1 75 ? 11.999 -8.262 -16.861 1.00 86.44 75 PRO A N 1
ATOM 584 C CA . PRO A 1 75 ? 11.741 -9.074 -18.057 1.00 86.44 75 PRO A CA 1
ATOM 585 C C . PRO A 1 75 ? 11.638 -10.586 -17.809 1.00 86.44 75 PRO A C 1
ATOM 587 O O . PRO A 1 75 ? 11.006 -11.293 -18.586 1.00 86.44 75 PRO A O 1
ATOM 590 N N . ASP A 1 76 ? 12.248 -11.084 -16.733 1.00 90.44 76 ASP A N 1
AT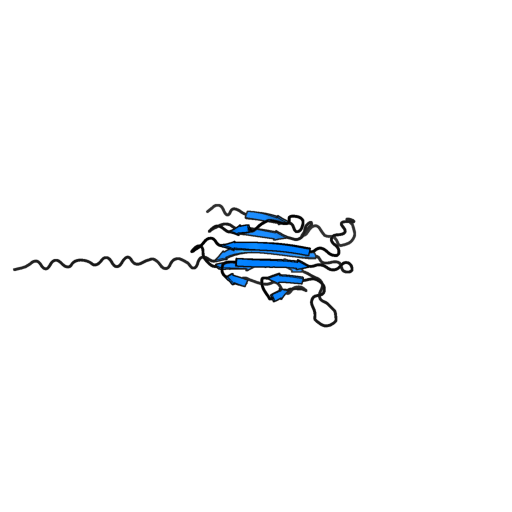OM 591 C CA . ASP A 1 76 ? 12.190 -12.489 -16.304 1.00 90.44 76 ASP A CA 1
ATOM 592 C C . ASP A 1 76 ? 10.880 -12.858 -15.577 1.00 90.44 76 ASP A C 1
ATOM 594 O O . ASP A 1 76 ? 10.728 -13.978 -15.094 1.00 90.44 76 ASP A O 1
ATOM 598 N N . GLY A 1 77 ? 9.926 -11.924 -15.498 1.00 85.19 77 GLY A N 1
ATOM 599 C CA . GLY A 1 77 ? 8.648 -12.103 -14.811 1.00 85.19 77 GLY A CA 1
ATOM 600 C C . GLY A 1 77 ? 8.685 -11.756 -13.321 1.00 85.19 77 GLY A C 1
ATOM 601 O O . GLY A 1 77 ? 7.668 -11.897 -12.641 1.00 85.19 77 GLY A O 1
ATOM 602 N N . GLY A 1 78 ? 9.824 -11.291 -12.799 1.00 90.12 78 GLY A N 1
ATOM 603 C CA . GLY A 1 78 ? 9.949 -10.787 -11.433 1.00 90.12 78 GLY A CA 1
ATOM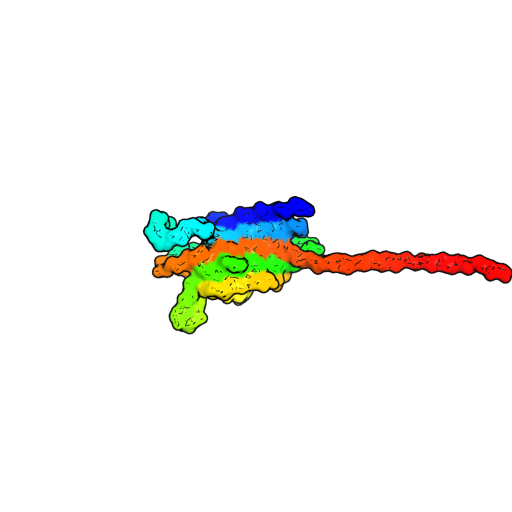 604 C C . GLY A 1 78 ? 9.494 -9.334 -11.259 1.00 90.12 78 GLY A C 1
ATOM 605 O O . GLY A 1 78 ? 9.101 -8.643 -12.199 1.00 90.12 78 GLY A O 1
ATOM 606 N N . CYS A 1 79 ? 9.605 -8.832 -10.029 1.00 91.56 79 CYS A N 1
ATOM 607 C CA . CYS A 1 79 ? 9.456 -7.408 -9.733 1.00 91.56 79 CYS A CA 1
ATOM 608 C C . CYS A 1 79 ? 10.830 -6.778 -9.503 1.00 91.56 79 CYS A C 1
ATOM 610 O O . CYS A 1 79 ? 11.479 -7.081 -8.499 1.00 91.56 79 CYS A O 1
ATOM 612 N N . ALA A 1 80 ? 11.258 -5.914 -10.423 1.00 89.56 80 ALA A N 1
ATOM 613 C CA . ALA A 1 80 ? 12.473 -5.121 -10.257 1.00 89.56 80 ALA A CA 1
ATOM 614 C C . ALA A 1 80 ? 12.249 -4.030 -9.201 1.00 89.56 80 ALA A C 1
ATOM 616 O O . ALA A 1 80 ? 13.005 -3.942 -8.234 1.00 89.56 80 ALA A O 1
ATOM 617 N N . ASP A 1 81 ? 11.134 -3.310 -9.339 1.00 90.62 81 ASP A N 1
ATOM 618 C CA . ASP A 1 81 ? 10.574 -2.437 -8.314 1.00 90.62 81 ASP A CA 1
ATOM 619 C C . ASP A 1 81 ? 9.337 -3.108 -7.740 1.00 90.62 81 ASP A C 1
ATOM 621 O O . ASP A 1 81 ? 8.571 -3.737 -8.471 1.00 90.62 81 ASP A O 1
ATOM 625 N N . TRP A 1 82 ? 9.117 -2.989 -6.438 1.00 92.81 82 TRP A N 1
ATOM 626 C CA . 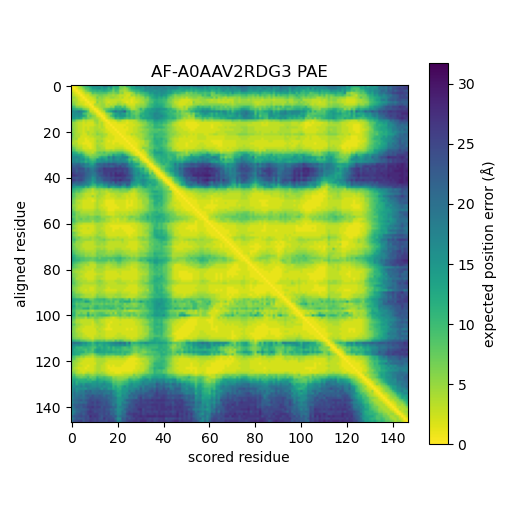TRP A 1 82 ? 7.981 -3.642 -5.807 1.00 92.81 82 TRP A CA 1
ATOM 627 C C . TRP A 1 82 ? 7.442 -2.876 -4.613 1.00 92.81 82 TRP A C 1
ATOM 629 O O . TRP A 1 82 ? 8.182 -2.276 -3.836 1.00 92.81 82 TRP A O 1
ATOM 639 N N . LEU A 1 83 ? 6.130 -2.992 -4.442 1.00 93.94 83 LEU A N 1
ATOM 640 C CA . LEU A 1 83 ? 5.432 -2.708 -3.201 1.00 93.94 83 LEU A CA 1
ATOM 641 C C . LEU A 1 83 ? 5.085 -4.044 -2.546 1.00 93.94 83 LEU A C 1
ATOM 643 O O . LEU A 1 83 ? 4.400 -4.868 -3.146 1.00 93.94 83 LEU A O 1
ATOM 647 N N . ALA A 1 84 ? 5.560 -4.289 -1.335 1.00 94.88 84 ALA A N 1
ATOM 648 C CA . ALA A 1 84 ? 5.160 -5.433 -0.537 1.00 94.88 84 ALA A CA 1
ATOM 649 C C . ALA A 1 84 ? 4.054 -5.023 0.431 1.00 94.88 84 ALA A C 1
ATOM 651 O O . ALA A 1 84 ? 4.194 -4.029 1.138 1.00 94.88 84 ALA A O 1
ATOM 652 N N . LEU A 1 85 ? 2.982 -5.812 0.474 1.00 95.06 85 LEU A N 1
ATOM 653 C CA . LEU A 1 85 ? 1.954 -5.748 1.509 1.00 95.06 85 LEU A CA 1
ATOM 654 C C . LEU A 1 85 ? 2.041 -7.059 2.301 1.00 95.06 85 LEU A C 1
ATOM 656 O O . LEU A 1 85 ? 1.647 -8.120 1.803 1.00 95.06 85 LEU A O 1
ATOM 660 N N . GLY A 1 86 ? 2.644 -7.013 3.490 1.00 91.12 86 GLY A N 1
ATOM 661 C CA . GLY A 1 86 ? 3.071 -8.214 4.209 1.00 91.12 86 GLY A CA 1
ATOM 662 C C . GLY A 1 86 ? 4.064 -9.041 3.381 1.00 91.12 86 GLY A C 1
ATOM 663 O O . GLY A 1 86 ? 5.091 -8.539 2.931 1.00 91.12 86 GLY A O 1
ATOM 664 N N . ASN A 1 87 ? 3.742 -10.314 3.133 1.00 90.94 87 ASN A N 1
ATOM 665 C CA . ASN A 1 87 ? 4.632 -11.251 2.429 1.00 90.94 87 ASN A CA 1
ATOM 666 C C . ASN A 1 87 ? 4.485 -11.247 0.898 1.00 90.94 87 ASN A C 1
ATOM 668 O O . ASN A 1 87 ? 5.200 -11.981 0.213 1.00 90.94 87 ASN A O 1
ATOM 672 N N . LYS A 1 88 ? 3.553 -10.465 0.338 1.00 94.31 88 LYS A N 1
ATOM 673 C CA . LYS A 1 88 ? 3.264 -10.468 -1.102 1.00 94.31 88 LYS A CA 1
ATOM 674 C C . LYS A 1 88 ? 3.752 -9.185 -1.763 1.00 94.31 88 LYS A C 1
ATOM 676 O O . LYS A 1 88 ? 3.430 -8.096 -1.301 1.00 94.31 88 LYS A O 1
ATOM 681 N N . LYS A 1 89 ? 4.496 -9.336 -2.862 1.00 94.94 89 LYS A N 1
ATOM 682 C CA . LYS A 1 89 ? 5.027 -8.238 -3.680 1.00 94.94 89 LYS A CA 1
ATOM 683 C C . LYS A 1 89 ? 4.122 -7.949 -4.876 1.00 94.94 89 LYS A C 1
ATOM 685 O O . LYS A 1 89 ? 3.590 -8.875 -5.485 1.00 94.94 89 LYS A O 1
ATOM 690 N N . TYR A 1 90 ? 4.005 -6.671 -5.212 1.00 94.62 90 TYR A N 1
ATOM 691 C CA . TYR A 1 90 ? 3.222 -6.136 -6.318 1.00 94.62 90 TYR A CA 1
ATOM 692 C C . TYR A 1 90 ? 4.101 -5.225 -7.175 1.00 94.62 90 TYR A C 1
ATOM 694 O O . TYR A 1 90 ? 4.884 -4.434 -6.650 1.00 94.62 90 TYR A O 1
ATOM 702 N N . CYS A 1 91 ? 3.969 -5.350 -8.491 1.00 92.81 91 CYS A N 1
ATOM 703 C CA . CYS A 1 91 ? 4.631 -4.524 -9.495 1.00 92.81 91 CYS A CA 1
ATOM 704 C C . CYS A 1 91 ? 3.849 -4.572 -10.814 1.00 92.81 91 CYS A C 1
ATOM 706 O O . CYS A 1 91 ? 2.833 -5.269 -10.915 1.00 92.81 91 CYS A O 1
ATOM 708 N N . GLY A 1 92 ? 4.315 -3.854 -11.834 1.00 90.25 92 GLY A N 1
ATOM 709 C CA . GLY A 1 92 ? 3.552 -3.645 -13.059 1.00 90.25 92 GLY A CA 1
ATOM 710 C C . GLY A 1 92 ? 2.317 -2.808 -12.752 1.00 90.25 92 GLY A C 1
ATOM 711 O O . GLY A 1 92 ? 2.385 -1.928 -11.904 1.00 90.25 92 GLY A O 1
ATOM 712 N N . ARG A 1 93 ? 1.194 -3.107 -13.409 1.00 89.38 93 ARG A N 1
ATOM 713 C CA . ARG A 1 93 ? -0.128 -2.497 -13.156 1.00 89.38 93 ARG A CA 1
ATOM 714 C C . ARG A 1 93 ? -1.058 -3.437 -12.381 1.00 89.38 93 ARG A C 1
ATOM 716 O O . ARG A 1 93 ? -2.256 -3.498 -12.631 1.00 89.38 93 ARG A O 1
ATOM 723 N N . ASN A 1 94 ? -0.475 -4.269 -11.520 1.00 83.56 94 ASN A N 1
ATOM 724 C CA . ASN A 1 94 ? -1.211 -5.265 -10.748 1.00 83.56 94 ASN A CA 1
ATOM 725 C C . ASN A 1 94 ? -1.660 -4.656 -9.421 1.00 83.56 94 ASN A C 1
ATOM 727 O O . ASN A 1 94 ? -1.056 -4.914 -8.378 1.00 83.56 94 ASN A O 1
ATOM 731 N N . ASP A 1 95 ? -2.702 -3.837 -9.492 1.00 85.62 95 ASP A N 1
ATOM 732 C CA . ASP A 1 95 ? -3.257 -3.090 -8.367 1.00 85.62 95 ASP A CA 1
ATOM 733 C C . ASP A 1 95 ? -3.854 -4.038 -7.306 1.00 85.62 95 ASP A C 1
ATOM 735 O O . ASP A 1 95 ? -4.822 -4.756 -7.586 1.00 85.62 95 ASP A O 1
ATOM 739 N N . PRO A 1 96 ? -3.321 -4.088 -6.069 1.00 85.44 96 PRO A N 1
ATOM 740 C CA . PRO A 1 96 ? -3.986 -4.799 -4.985 1.00 85.44 96 PRO A CA 1
ATOM 741 C C . PRO A 1 96 ? -5.266 -4.068 -4.569 1.00 85.44 96 PRO A C 1
ATOM 743 O O . PRO A 1 96 ? -5.223 -2.964 -4.020 1.00 85.44 96 PRO A O 1
ATOM 746 N N . ILE A 1 97 ? -6.411 -4.717 -4.778 1.00 87.69 97 ILE A N 1
ATOM 747 C CA . ILE A 1 97 ? -7.721 -4.207 -4.366 1.00 87.69 97 ILE A CA 1
ATOM 748 C C . ILE A 1 97 ? -8.128 -4.885 -3.055 1.00 87.69 97 ILE A C 1
ATOM 750 O O . ILE A 1 97 ? -8.342 -6.095 -3.022 1.00 87.69 97 ILE A O 1
ATOM 754 N N . GLY A 1 98 ? -8.251 -4.094 -1.985 1.00 81.62 98 GLY A N 1
ATOM 755 C CA . GLY A 1 98 ? -8.866 -4.527 -0.725 1.00 81.62 98 GLY A CA 1
ATOM 756 C C . GLY A 1 98 ? -8.154 -5.682 -0.016 1.00 81.62 98 GLY A C 1
ATOM 757 O O . GLY A 1 98 ? -8.800 -6.625 0.431 1.00 81.62 98 GLY A O 1
ATOM 758 N N . VAL A 1 99 ? -6.828 -5.630 0.100 1.00 88.75 99 VAL A N 1
ATOM 759 C CA . VAL A 1 99 ? -6.055 -6.666 0.792 1.00 88.75 99 VAL A CA 1
ATOM 760 C C . VAL A 1 99 ? -6.198 -6.475 2.302 1.00 88.75 99 VAL A C 1
ATOM 762 O O . VAL A 1 99 ? -5.626 -5.544 2.869 1.00 88.75 99 VAL A O 1
ATOM 765 N N . THR A 1 100 ? -6.966 -7.349 2.954 1.00 88.19 100 THR A N 1
ATOM 766 C CA . THR A 1 100 ? -7.111 -7.376 4.416 1.00 88.19 100 THR A CA 1
ATOM 767 C C . THR A 1 100 ? -5.977 -8.173 5.053 1.00 88.19 100 THR A C 1
ATOM 769 O O . THR A 1 100 ? -5.725 -9.325 4.703 1.00 88.19 100 THR A O 1
ATOM 772 N N . LEU A 1 101 ? -5.277 -7.543 5.988 1.00 81.94 101 LEU A N 1
ATOM 773 C CA . LEU A 1 101 ? -4.019 -7.991 6.564 1.00 81.94 101 LEU A CA 1
ATOM 774 C C . LEU A 1 101 ? -4.086 -7.744 8.076 1.00 81.94 101 LEU A C 1
ATOM 776 O O . LEU A 1 101 ? -3.878 -6.621 8.499 1.00 81.94 101 LEU A O 1
ATOM 780 N N . GLY A 1 102 ? -4.413 -8.778 8.862 1.00 91.94 102 GLY A N 1
ATOM 781 C CA . GLY A 1 102 ? -4.330 -8.832 10.337 1.00 91.94 102 GLY A CA 1
ATOM 782 C C . GLY A 1 102 ? -4.546 -7.531 11.135 1.00 91.94 102 GLY A C 1
ATOM 783 O O . GLY A 1 102 ? -5.258 -6.617 10.731 1.00 91.94 102 GLY A O 1
ATOM 784 N N . THR A 1 103 ? -3.933 -7.454 12.317 1.00 94.88 103 THR A N 1
ATOM 785 C CA . THR A 1 103 ? -3.919 -6.244 13.164 1.00 94.88 103 THR A CA 1
ATOM 786 C C . THR A 1 103 ? -2.601 -5.482 13.079 1.00 94.88 103 THR A C 1
ATOM 788 O O . THR A 1 103 ? -2.518 -4.354 13.552 1.00 94.88 103 THR A O 1
ATOM 791 N N . GLU A 1 104 ? -1.567 -6.076 12.487 1.00 95.06 104 GLU A N 1
ATOM 792 C CA . GLU A 1 104 ? -0.287 -5.431 12.208 1.00 95.06 104 GLU A CA 1
ATOM 793 C C . GLU A 1 104 ? 0.116 -5.741 10.770 1.00 95.06 104 GLU A C 1
ATOM 795 O O . GLU A 1 104 ? 0.016 -6.885 10.320 1.00 95.06 104 GLU A O 1
ATOM 800 N N . VAL A 1 105 ? 0.544 -4.712 10.042 1.00 94.94 105 VAL A N 1
ATOM 801 C CA . VAL A 1 105 ? 0.885 -4.814 8.625 1.00 94.94 105 VAL A CA 1
ATOM 802 C C . VAL A 1 105 ? 2.122 -4.010 8.341 1.00 94.94 105 VAL A C 1
ATOM 804 O O . VAL A 1 105 ? 2.165 -2.806 8.578 1.00 94.94 105 VAL A O 1
ATOM 807 N N . GLU A 1 106 ? 3.087 -4.671 7.731 1.00 94.62 106 GLU A N 1
ATOM 808 C CA . GLU A 1 106 ? 4.224 -4.002 7.142 1.00 94.62 106 GLU A CA 1
ATOM 809 C C . GLU A 1 106 ? 3.979 -3.777 5.649 1.00 94.62 106 GLU A C 1
ATOM 811 O O . GLU A 1 106 ? 3.642 -4.703 4.902 1.00 94.62 106 GLU A O 1
ATOM 816 N N . VAL A 1 107 ? 4.143 -2.531 5.221 1.00 94.69 107 VAL A N 1
ATOM 817 C CA . VAL A 1 107 ? 4.142 -2.130 3.819 1.00 94.69 107 VAL A CA 1
ATOM 818 C C . VAL A 1 107 ? 5.536 -1.662 3.467 1.00 94.69 107 VAL A C 1
ATOM 820 O O . VAL A 1 107 ? 6.063 -0.779 4.134 1.00 94.69 107 VAL A O 1
ATOM 823 N N . ARG A 1 108 ? 6.126 -2.221 2.413 1.00 93.12 108 ARG A N 1
ATOM 824 C CA . ARG A 1 108 ? 7.480 -1.857 1.991 1.00 93.12 108 ARG A CA 1
ATOM 825 C C . ARG A 1 108 ? 7.512 -1.474 0.523 1.00 93.12 108 ARG A C 1
ATOM 827 O O . ARG A 1 108 ? 7.084 -2.265 -0.311 1.00 93.12 108 ARG A O 1
ATOM 834 N N . LEU A 1 109 ? 8.047 -0.309 0.186 1.00 91.81 109 LEU A N 1
ATOM 835 C CA . LEU A 1 109 ? 8.417 0.037 -1.183 1.00 91.81 109 LEU A CA 1
ATOM 836 C C . LEU A 1 109 ? 9.910 -0.202 -1.366 1.00 91.81 109 LEU A C 1
ATOM 838 O O . LEU A 1 109 ? 10.713 0.258 -0.557 1.00 91.81 109 LEU A O 1
ATOM 842 N N . ARG A 1 110 ? 10.281 -0.816 -2.486 1.00 89.75 110 ARG A N 1
ATOM 843 C CA . ARG A 1 110 ? 11.651 -0.781 -2.983 1.00 89.75 110 ARG A CA 1
ATOM 844 C C . ARG A 1 110 ? 11.671 -0.455 -4.467 1.00 89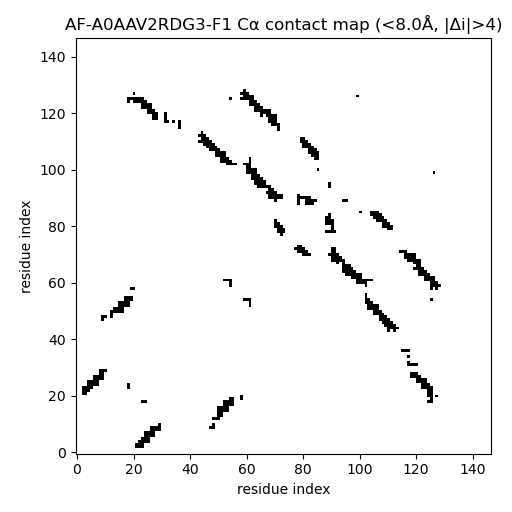.75 110 ARG A C 1
ATOM 846 O O . ARG A 1 110 ? 11.012 -1.138 -5.250 1.00 89.75 110 ARG A O 1
ATOM 853 N N . THR A 1 111 ? 12.447 0.556 -4.840 1.00 86.75 111 THR A N 1
ATOM 854 C CA . THR A 1 111 ? 12.707 0.926 -6.236 1.00 86.75 111 THR A CA 1
ATOM 855 C C . THR A 1 111 ? 14.174 0.692 -6.582 1.00 86.75 111 THR A C 1
ATOM 857 O O . THR A 1 111 ? 15.045 0.691 -5.713 1.00 86.75 111 THR A O 1
ATOM 860 N N . HIS A 1 112 ? 14.465 0.481 -7.856 1.00 81.38 112 HIS A N 1
ATOM 861 C CA . HIS A 1 112 ? 15.790 0.299 -8.418 1.00 81.38 112 HIS A CA 1
ATOM 862 C C . HIS A 1 112 ? 16.120 1.458 -9.367 1.00 81.38 112 HIS A C 1
ATOM 864 O O . HIS A 1 112 ? 15.258 2.113 -9.942 1.00 81.38 112 HIS A O 1
ATOM 870 N N . SER A 1 113 ? 17.408 1.744 -9.539 1.00 64.44 113 SER A N 1
ATOM 871 C CA . SER A 1 113 ? 17.898 3.023 -10.061 1.00 64.44 113 SER A CA 1
ATOM 872 C C . SER A 1 113 ? 17.844 3.243 -11.575 1.00 64.44 113 SER A C 1
ATOM 874 O O . SER A 1 113 ? 18.493 4.159 -12.075 1.00 64.44 113 SER A O 1
ATOM 876 N N . LYS A 1 114 ? 17.156 2.381 -12.327 1.00 70.94 114 LYS A N 1
ATOM 877 C CA . LYS A 1 114 ? 17.365 2.287 -13.783 1.00 70.94 114 LYS A CA 1
ATOM 878 C C . LYS A 1 114 ? 16.136 2.542 -14.643 1.00 70.94 114 LYS A C 1
ATOM 880 O O . LYS A 1 114 ? 16.303 2.671 -15.852 1.00 70.94 114 LYS A O 1
ATOM 885 N N . TYR A 1 115 ? 14.944 2.592 -14.061 1.00 69.19 115 TYR A N 1
ATOM 886 C CA . TYR A 1 115 ? 13.710 2.622 -14.834 1.00 69.19 115 TYR A CA 1
ATOM 887 C C . TYR A 1 115 ? 12.743 3.649 -14.272 1.00 69.19 115 TYR A C 1
ATOM 889 O O . TYR A 1 115 ? 12.586 3.770 -13.058 1.00 69.19 115 TYR A O 1
ATOM 897 N N . ASP A 1 116 ? 12.085 4.365 -15.177 1.00 69.31 116 ASP A N 1
ATOM 898 C CA . ASP A 1 116 ? 11.018 5.281 -14.815 1.00 69.31 116 ASP A CA 1
ATOM 899 C C . ASP A 1 116 ? 9.784 4.488 -14.392 1.00 69.31 116 ASP A C 1
ATOM 901 O O . ASP A 1 116 ? 9.289 3.616 -15.114 1.00 69.31 116 ASP A O 1
ATOM 905 N N . THR A 1 117 ? 9.262 4.815 -13.215 1.00 70.19 117 THR A N 1
ATOM 906 C CA . THR A 1 117 ? 7.985 4.298 -12.727 1.00 70.19 117 THR A CA 1
ATOM 907 C C . THR A 1 117 ? 7.069 5.450 -12.367 1.00 70.19 117 THR A C 1
ATOM 909 O O . THR A 1 117 ? 7.519 6.525 -11.980 1.00 70.19 117 THR A O 1
ATOM 912 N N . HIS A 1 118 ? 5.759 5.244 -12.505 1.00 74.88 118 HIS A N 1
ATOM 913 C CA . HIS A 1 118 ? 4.776 6.276 -12.158 1.00 74.88 118 HIS A CA 1
ATOM 914 C C . HIS A 1 118 ? 4.424 6.253 -10.658 1.00 74.88 118 HIS A C 1
ATOM 916 O O . HIS A 1 118 ? 3.600 7.050 -10.202 1.00 74.88 118 HIS A O 1
ATOM 922 N N . GLY A 1 119 ? 5.052 5.349 -9.896 1.00 85.56 119 GLY A N 1
ATOM 923 C CA . GLY A 1 119 ? 4.911 5.233 -8.454 1.00 85.56 119 GLY A CA 1
ATOM 924 C C . GLY A 1 119 ? 3.641 4.504 -8.030 1.00 85.56 119 GLY A C 1
ATOM 925 O O . GLY A 1 119 ? 3.134 3.629 -8.736 1.00 85.56 119 GLY A O 1
ATOM 926 N N . PHE A 1 120 ? 3.133 4.843 -6.846 1.00 88.69 120 PHE A N 1
ATOM 927 C CA . PHE A 1 120 ? 1.892 4.267 -6.336 1.00 88.69 120 PHE A CA 1
ATOM 928 C C . PHE A 1 120 ? 1.136 5.226 -5.410 1.00 88.69 120 PHE A C 1
ATOM 930 O O . PHE A 1 120 ? 1.706 6.161 -4.842 1.00 88.69 120 PHE A O 1
ATOM 937 N N . SER A 1 121 ? -0.147 4.935 -5.213 1.00 90.88 121 SER A N 1
ATOM 938 C CA . SER A 1 121 ? -0.985 5.529 -4.175 1.00 90.88 121 SER A CA 1
ATOM 939 C C . SER A 1 121 ? -1.849 4.449 -3.540 1.00 90.88 121 SER A C 1
ATOM 941 O O . SER A 1 121 ? -2.747 3.919 -4.194 1.00 90.88 121 SER A O 1
ATOM 943 N N . CYS A 1 122 ? -1.619 4.165 -2.259 1.00 93.75 122 CYS A N 1
ATOM 944 C CA . CYS A 1 122 ? -2.441 3.239 -1.489 1.00 93.75 122 CYS A CA 1
ATOM 945 C C . CYS A 1 122 ? -3.138 3.932 -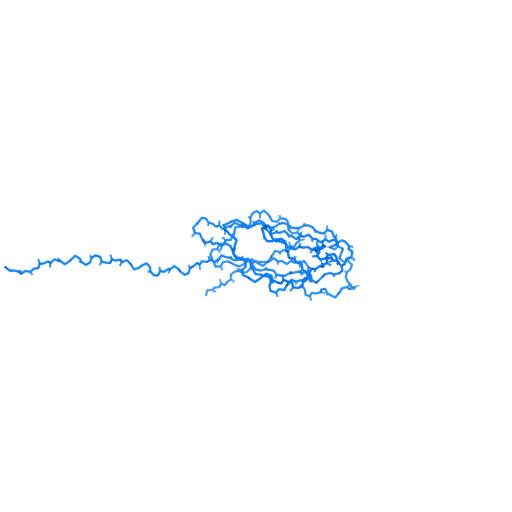0.329 1.00 93.75 122 CYS A C 1
ATOM 947 O O . CYS A 1 122 ? -2.607 4.877 0.247 1.00 93.75 122 CYS A O 1
ATOM 949 N N . THR A 1 123 ? -4.288 3.400 0.059 1.00 95.31 123 THR A N 1
ATOM 950 C CA . THR A 1 123 ? -5.024 3.801 1.253 1.00 95.31 123 THR A CA 1
ATOM 951 C C . THR A 1 123 ? -5.107 2.615 2.202 1.00 95.31 123 THR A C 1
ATOM 953 O O . THR A 1 123 ? -5.592 1.549 1.820 1.00 95.31 123 THR A O 1
ATOM 956 N N . ALA A 1 124 ? -4.643 2.814 3.431 1.00 95.62 124 ALA A N 1
ATOM 957 C CA . ALA A 1 124 ? -4.794 1.901 4.551 1.00 95.62 124 ALA A CA 1
ATOM 958 C C . ALA A 1 124 ? -5.915 2.393 5.476 1.00 95.62 124 ALA A C 1
ATOM 960 O O . ALA A 1 124 ? -5.997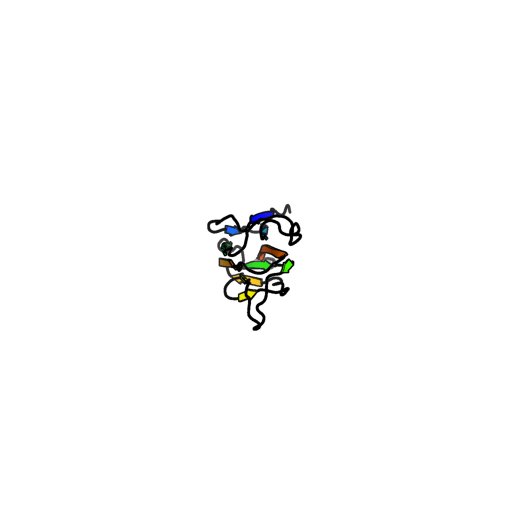 3.582 5.789 1.00 95.62 124 ALA A O 1
ATOM 961 N N . PHE A 1 125 ? -6.778 1.484 5.912 1.00 94.88 125 PHE A N 1
ATOM 962 C CA . PHE A 1 125 ? -7.897 1.773 6.809 1.00 94.88 125 PHE A CA 1
ATOM 963 C C . PHE A 1 125 ? -8.276 0.524 7.606 1.00 94.88 125 PHE A C 1
ATOM 965 O O . PHE A 1 125 ? -7.883 -0.588 7.255 1.00 94.88 125 PHE A O 1
ATOM 972 N N . LEU A 1 126 ? -9.046 0.684 8.682 1.00 94.12 126 LEU A N 1
ATOM 973 C CA . LEU A 1 126 ? -9.579 -0.463 9.419 1.00 94.12 126 LEU A CA 1
ATOM 974 C C . LEU A 1 126 ? -10.861 -0.972 8.763 1.00 94.12 126 LEU A C 1
ATOM 976 O O . LEU A 1 126 ? -11.833 -0.231 8.607 1.00 94.12 126 LEU A O 1
ATOM 980 N N . HIS A 1 127 ? -10.876 -2.255 8.416 1.00 87.62 127 HIS A N 1
ATOM 981 C CA . HIS A 1 127 ? -12.100 -2.967 8.098 1.00 87.62 127 HIS A CA 1
ATOM 982 C C . HIS A 1 127 ? -12.773 -3.375 9.403 1.00 87.62 127 HIS A C 1
ATOM 984 O O . HIS A 1 127 ? -12.442 -4.387 10.024 1.00 87.62 127 HIS A O 1
ATOM 990 N N . THR A 1 128 ? -13.718 -2.550 9.832 1.00 79.81 128 THR A N 1
ATOM 991 C CA . THR A 1 128 ? -14.694 -2.947 10.837 1.00 79.81 128 THR A CA 1
ATOM 992 C C . THR A 1 128 ? -15.767 -3.756 10.126 1.00 79.81 128 THR A C 1
ATOM 994 O O . THR A 1 128 ? -16.491 -3.196 9.296 1.00 79.81 128 THR A O 1
ATOM 997 N N . GLU A 1 129 ? -15.904 -5.046 10.446 1.00 73.56 129 GLU A N 1
ATOM 998 C CA . GLU A 1 129 ? -17.168 -5.713 10.137 1.00 73.56 129 GLU A CA 1
ATOM 999 C C . GLU A 1 129 ? -18.298 -4.870 10.749 1.00 73.56 129 GLU A C 1
ATOM 1001 O O . GLU A 1 129 ? -18.125 -4.334 11.855 1.00 73.56 129 GLU A O 1
ATOM 1006 N N . PRO A 1 130 ? -19.435 -4.689 10.053 1.00 65.25 130 PRO A N 1
ATOM 1007 C CA . PRO A 1 130 ? -20.584 -4.060 10.675 1.00 65.25 130 PRO A CA 1
ATOM 1008 C C . PRO A 1 130 ? -20.858 -4.840 11.954 1.00 65.25 130 PRO A C 1
ATOM 1010 O O . PRO A 1 130 ? -21.086 -6.047 11.881 1.00 65.25 130 PRO A O 1
ATOM 1013 N N . LEU A 1 131 ? -20.794 -4.180 13.116 1.00 61.22 131 LEU A N 1
ATOM 1014 C CA . LEU A 1 131 ? -21.196 -4.811 14.366 1.00 61.22 131 LEU A CA 1
ATOM 1015 C C . LEU A 1 131 ? -22.609 -5.326 14.123 1.00 61.22 131 LEU A C 1
ATOM 1017 O O . LEU A 1 131 ? -23.538 -4.522 14.002 1.00 61.22 131 LEU A O 1
ATOM 1021 N N . ALA A 1 132 ? -22.761 -6.647 13.984 1.00 63.72 132 ALA A N 1
ATOM 1022 C CA . ALA A 1 132 ? -24.076 -7.248 13.889 1.00 63.72 132 ALA A CA 1
ATOM 1023 C C . ALA A 1 132 ? -24.882 -6.657 15.049 1.00 63.72 132 ALA A C 1
ATOM 1025 O O . ALA A 1 132 ? -24.337 -6.582 16.161 1.00 63.72 132 ALA A O 1
ATOM 1026 N N . PRO A 1 133 ? -26.106 -6.146 14.809 1.00 65.25 133 PRO A N 1
ATOM 1027 C CA . PRO A 1 133 ? -26.878 -5.525 15.865 1.00 65.25 133 PRO A CA 1
ATOM 1028 C C . PRO A 1 133 ? -26.920 -6.521 17.012 1.00 65.25 133 PRO A C 1
ATOM 1030 O O . PRO A 1 133 ? -27.442 -7.624 16.864 1.00 65.25 133 PRO A O 1
ATOM 1033 N N . GLN A 1 134 ? -26.276 -6.159 18.121 1.00 58.81 134 GLN A N 1
ATOM 1034 C CA . GLN A 1 134 ? -26.259 -6.970 19.323 1.00 58.81 134 GLN A CA 1
ATOM 1035 C C . GLN A 1 134 ? -27.705 -6.965 19.796 1.00 58.81 134 GLN A C 1
ATOM 1037 O O . GLN A 1 134 ? -28.130 -6.037 20.490 1.00 58.81 134 GLN A O 1
ATOM 1042 N N . ILE A 1 135 ? -28.497 -7.941 19.340 1.00 64.94 135 ILE A N 1
ATOM 1043 C CA . ILE A 1 135 ? -29.849 -8.161 19.826 1.00 64.94 135 ILE A CA 1
ATOM 1044 C C . ILE A 1 135 ? -29.640 -8.523 21.287 1.00 64.94 135 ILE A C 1
ATOM 1046 O O . ILE A 1 135 ? -29.405 -9.680 21.635 1.00 64.94 135 ILE A O 1
ATOM 1050 N N . LYS A 1 136 ? -29.661 -7.505 22.155 1.00 65.50 136 LYS A N 1
ATOM 1051 C CA . LYS A 1 136 ? -29.785 -7.690 23.590 1.00 65.50 136 LYS A CA 1
ATOM 1052 C C . LYS A 1 136 ? -31.055 -8.503 23.730 1.00 65.50 136 LYS A C 1
ATOM 1054 O O . LYS A 1 136 ? -32.147 -7.966 23.568 1.00 65.50 136 LYS A O 1
ATOM 1059 N N . SER A 1 137 ? -30.902 -9.807 23.941 1.00 61.25 137 SER A N 1
ATOM 1060 C CA . SER A 1 137 ? -32.008 -10.688 24.269 1.00 61.25 137 SER A CA 1
ATOM 1061 C C . SER A 1 137 ? -32.590 -10.142 25.559 1.00 61.25 137 SER A C 1
ATOM 1063 O O . SER A 1 137 ? -32.093 -10.418 26.651 1.00 61.25 137 SER A O 1
ATOM 1065 N N . VAL A 1 138 ? -33.605 -9.289 25.431 1.00 68.88 138 VAL A N 1
ATOM 1066 C CA . VAL A 1 138 ? -34.426 -8.867 26.549 1.00 68.88 138 VAL A CA 1
ATOM 1067 C C . VAL A 1 138 ? -35.082 -10.157 27.005 1.00 68.88 138 VAL A C 1
ATOM 1069 O O . VAL A 1 138 ? -36.044 -10.621 26.396 1.00 68.88 138 VAL A O 1
ATOM 1072 N N . LYS A 1 139 ? -34.515 -10.789 28.040 1.00 65.12 139 LYS A N 1
ATOM 1073 C CA . LYS A 1 139 ? -35.186 -11.852 28.783 1.00 65.12 139 LYS A CA 1
ATOM 1074 C C . LYS A 1 139 ? -36.440 -11.211 29.360 1.00 65.12 139 LYS A C 1
ATOM 1076 O O . LYS A 1 139 ? -36.416 -10.643 30.449 1.00 65.12 139 LYS A O 1
ATOM 1081 N N . LYS A 1 140 ? -37.524 -11.239 28.587 1.00 65.88 140 LYS A N 1
ATOM 1082 C CA . LYS A 1 140 ? -38.849 -10.830 29.024 1.00 65.88 140 LYS A CA 1
ATOM 1083 C C . LYS A 1 140 ? -39.216 -11.824 30.117 1.00 65.88 140 LYS A C 1
ATOM 1085 O O . LYS A 1 140 ? -39.572 -12.965 29.840 1.00 65.88 140 LYS A O 1
ATOM 1090 N N . LYS A 1 141 ? -38.999 -11.422 31.370 1.00 63.06 141 LYS A N 1
ATOM 1091 C CA . LYS A 1 141 ? -39.411 -12.174 32.550 1.00 63.06 141 LYS A CA 1
ATOM 1092 C C . LYS A 1 141 ? -40.937 -12.199 32.499 1.00 63.06 141 LYS A C 1
ATOM 1094 O O . LYS A 1 141 ? -41.585 -11.231 32.877 1.00 63.06 141 LYS A O 1
ATOM 1099 N N . LEU A 1 142 ? -41.494 -13.259 31.918 1.00 60.78 142 LEU A N 1
ATOM 1100 C CA . LEU A 1 142 ? -42.918 -13.567 31.969 1.00 60.78 142 LEU A CA 1
ATOM 1101 C C . LEU A 1 142 ? -43.247 -13.856 33.435 1.00 60.78 142 LEU A C 1
ATOM 1103 O O . LEU A 1 142 ? -43.128 -14.987 33.902 1.00 60.78 142 LEU A O 1
ATOM 1107 N N . SER A 1 143 ? -43.590 -12.812 34.190 1.00 62.78 143 SER A N 1
ATOM 1108 C CA . SER A 1 143 ? -44.284 -12.972 35.459 1.00 62.78 143 SER A CA 1
ATOM 1109 C C . SER A 1 143 ? -45.668 -13.518 35.134 1.00 62.78 143 SER A C 1
ATOM 1111 O O . SER A 1 143 ? -46.528 -12.776 34.658 1.00 62.78 143 SER A O 1
ATOM 1113 N N . ARG A 1 144 ? -45.850 -14.827 35.333 1.00 63.53 144 ARG A N 1
ATOM 1114 C CA . ARG A 1 144 ? -47.176 -15.434 35.444 1.00 63.53 144 ARG A CA 1
ATOM 1115 C C . ARG A 1 144 ? -47.929 -14.697 36.546 1.00 63.53 144 ARG A C 1
ATOM 1117 O O . ARG A 1 144 ? -47.516 -14.742 37.700 1.00 63.53 144 ARG A O 1
ATOM 1124 N N . TRP A 1 145 ? -48.988 -14.015 36.150 1.00 64.12 145 TRP A N 1
ATOM 1125 C CA . TRP A 1 145 ? -50.108 -13.679 37.009 1.00 64.12 145 TRP A CA 1
ATOM 1126 C C . TRP A 1 145 ? -51.286 -14.557 36.586 1.00 64.12 145 TRP A C 1
ATOM 1128 O O . TRP A 1 145 ? -51.374 -14.907 35.404 1.00 64.12 145 TRP A O 1
ATOM 1138 N N . ASN A 1 146 ? -52.144 -14.837 37.568 1.00 54.12 146 ASN A N 1
ATOM 1139 C CA . ASN A 1 146 ? -53.460 -15.480 37.514 1.00 54.12 146 ASN A CA 1
ATOM 1140 C C . ASN A 1 146 ? -53.432 -17.006 37.694 1.00 54.12 146 ASN A C 1
ATOM 1142 O O . ASN A 1 146 ? -52.683 -17.697 37.005 1.00 54.12 146 ASN A O 1
ATOM 1146 N N . ASP A 1 147 ? -54.235 -17.613 38.564 1.00 54.34 147 ASP A N 1
ATOM 1147 C CA . ASP A 1 147 ? -55.144 -17.170 39.640 1.00 54.34 147 ASP A CA 1
ATOM 1148 C C . ASP A 1 147 ? -55.295 -18.378 40.587 1.00 54.34 147 ASP A C 1
ATOM 1150 O O . ASP A 1 147 ? -55.208 -19.523 40.073 1.00 54.34 147 ASP A O 1
#

Sequence (147 aa):
AIKFTRELYCLANPDNIILNPGEEIRITTPGYKTYSAVTAGNREYNTSCDWNFKAKPDSGNITITCPDLYLHSSPDGGCADWLALGNKKYCGRNDPIGVTLGTEVEVRLRTHSKYDTHGFSCTAFLHTEPLAPQIKSVKKKLSRWND

Secondary structure (DSSP, 8-state):
---EEEEEETT-----EEEPTTEEEEEE-TTTTT--TTS-----TT-EEEEEEEEPTTS-EEEEEEEEEEBPBPTTSSBSSEEEETTEEE-BT----SEEE-SEEEEEEE--TTS---EEEEEEEEE--------------------

Nearest PDB structures (foldseek):
  6f1d-assembly1_A  TM=7.453E-01  e=6.033E-05  Homo sapiens
  8ivx-assembly1_A  TM=7.568E-01  e=1.426E-04  Homo sapiens
  2qqk-assembly1_A  TM=7.373E-01  e=2.531E-04  Homo sapiens
  1nt0-assembly1_G  TM=6.860E-01  e=2.531E-04  Rattus norvegicus
  7f5a-assembly1_F  TM=6.194E-01  e=7.972E-04  Rattus norvegicus

Radius of gyration: 21.61 Å; Cα contacts (8 Å, |Δi|>4): 309; chains: 1; bounding box: 73×34×58 Å

Solvent-accessible surface area (backbone atoms only — not comparable to full-atom values): 8610 Å² total; per-residue (Å²): 130,87,70,52,75,48,81,46,46,68,80,58,80,59,67,78,40,74,53,49,80,70,36,36,39,34,42,30,40,76,62,56,90,68,67,60,93,81,80,68,96,72,78,72,47,59,41,74,34,57,44,39,40,31,43,48,87,96,46,41,33,34,26,36,31,20,91,45,35,32,31,42,55,33,95,89,76,50,61,61,13,32,41,25,59,59,94,48,73,37,33,33,75,58,48,52,75,68,49,70,42,56,47,60,37,47,36,36,41,39,41,48,73,82,67,89,57,69,38,34,42,31,41,38,33,49,49,59,74,77,76,69,80,78,74,72,78,74,79,74,78,78,74,85,74,89,132

InterPro domains:
  IPR035914 Spermadhesin, CUB domain superfamily [G3DSA:2.60.120.290] (19-123)
  IPR035914 Spermadhesin, CUB domain superfamily [SSF49854] (28-122)

Foldseek 3Di:
DDEAEAEDELVDQDDEAEAAASYKYKYWYPCQPVDPPPPDPDQCAFGKHKYKYAYDPPRAWKWKWWQAAAADADPVRHGQWWKDWAPDTDHHRPTDGTDTDGRIIMIMTTHHRDDDTSITMMMMHGDDDPPPPPPPPPPPPPPDDDD

Mean predicted aligned error: 9.35 Å

pLDDT: mean 80.01, std 15.91, range [33.62, 96.19]

Organism: Meganyctiphanes norvegica (NCBI:txid48144)